Protein AF-A0A936TXI5-F1 (afdb_monomer_lite)

Structure (mmCIF, N/CA/C/O backbone):
data_AF-A0A936TXI5-F1
#
_entry.id   AF-A0A936TXI5-F1
#
loop_
_atom_site.group_PDB
_atom_site.id
_atom_site.type_symbol
_atom_site.label_atom_id
_atom_site.label_alt_id
_atom_site.label_comp_id
_atom_site.label_asym_id
_atom_site.label_entity_id
_atom_site.label_seq_id
_atom_site.pdbx_PDB_ins_code
_atom_site.Cartn_x
_atom_site.Cartn_y
_atom_site.Cartn_z
_atom_site.occupancy
_atom_site.B_iso_or_equiv
_atom_site.auth_seq_id
_atom_site.auth_comp_id
_atom_site.auth_asym_id
_atom_site.auth_atom_id
_atom_site.pdbx_PDB_model_num
ATOM 1 N N . MET A 1 1 ? 15.238 29.187 -28.181 1.00 47.50 1 MET A N 1
ATOM 2 C CA . MET A 1 1 ? 14.630 27.875 -28.492 1.00 47.50 1 MET A CA 1
ATOM 3 C C . MET A 1 1 ? 15.496 26.825 -27.820 1.00 47.50 1 MET A C 1
ATOM 5 O O . MET A 1 1 ? 16.607 26.658 -28.284 1.00 47.50 1 MET A O 1
ATOM 9 N N . ASN A 1 2 ? 15.163 26.160 -26.718 1.00 48.75 2 ASN A N 1
ATOM 10 C CA . ASN A 1 2 ? 13.983 26.093 -25.854 1.00 48.75 2 ASN A CA 1
ATOM 11 C C . ASN A 1 2 ? 14.517 25.538 -24.514 1.00 48.75 2 ASN A C 1
ATOM 13 O O . ASN A 1 2 ? 14.906 24.379 -24.487 1.00 48.75 2 ASN A O 1
ATOM 17 N N . ASP A 1 3 ? 14.557 26.333 -23.442 1.00 46.22 3 ASP A N 1
ATOM 18 C CA . ASP A 1 3 ? 15.147 25.922 -22.143 1.00 46.22 3 ASP A CA 1
ATOM 19 C C . ASP A 1 3 ? 14.189 26.162 -20.958 1.00 46.22 3 ASP A C 1
ATOM 21 O O . ASP A 1 3 ? 14.580 26.337 -19.811 1.00 46.22 3 ASP A O 1
ATOM 25 N N . ALA A 1 4 ? 12.885 26.204 -21.245 1.00 53.66 4 ALA A N 1
ATOM 26 C CA . ALA A 1 4 ? 11.834 26.483 -20.261 1.00 53.66 4 ALA A CA 1
ATOM 27 C C . ALA A 1 4 ? 10.926 25.271 -19.975 1.00 53.66 4 ALA A C 1
ATOM 29 O O . ALA A 1 4 ? 9.919 25.410 -19.288 1.00 53.66 4 ALA A O 1
ATOM 30 N N . SER A 1 5 ? 11.262 24.086 -20.497 1.00 53.38 5 SER A N 1
ATOM 31 C CA . SER A 1 5 ? 10.413 22.887 -20.395 1.00 53.38 5 SER A CA 1
ATOM 32 C C . SER A 1 5 ? 10.858 21.885 -19.323 1.00 53.38 5 SER A C 1
ATOM 34 O O . SER A 1 5 ? 10.107 20.963 -19.043 1.00 53.38 5 SER A O 1
ATOM 36 N N . HIS A 1 6 ? 12.028 22.058 -18.694 1.00 53.75 6 HIS A N 1
ATOM 37 C CA . HIS A 1 6 ? 12.565 21.074 -17.737 1.00 53.75 6 HIS A CA 1
ATOM 38 C C . HIS A 1 6 ? 12.275 21.415 -16.258 1.00 53.75 6 HIS A C 1
ATOM 40 O O . HIS A 1 6 ? 12.319 20.550 -15.393 1.00 53.75 6 HIS A O 1
ATOM 46 N N . LEU A 1 7 ? 11.934 22.669 -15.936 1.00 51.38 7 LEU A N 1
ATOM 47 C CA . LEU A 1 7 ? 11.715 23.116 -14.547 1.00 51.38 7 LEU A CA 1
ATOM 48 C C . LEU A 1 7 ? 10.288 22.883 -14.019 1.00 51.38 7 LEU A C 1
ATOM 50 O O . LEU A 1 7 ? 10.069 22.983 -12.815 1.00 51.38 7 LEU A O 1
ATOM 54 N N . ALA A 1 8 ? 9.331 22.555 -14.890 1.00 51.38 8 ALA A N 1
ATOM 55 C CA . ALA A 1 8 ? 7.949 22.247 -14.504 1.00 51.38 8 ALA A CA 1
ATOM 56 C C . ALA A 1 8 ? 7.678 20.738 -14.333 1.00 51.38 8 ALA A C 1
ATOM 58 O O . ALA A 1 8 ? 6.632 20.369 -13.804 1.00 51.38 8 ALA A O 1
ATOM 59 N N . ASP A 1 9 ? 8.615 19.879 -14.746 1.00 49.75 9 ASP A N 1
ATOM 60 C CA . ASP A 1 9 ? 8.440 18.420 -14.758 1.00 49.75 9 ASP A CA 1
ATOM 61 C C . ASP A 1 9 ? 8.796 17.768 -13.402 1.00 49.75 9 ASP A C 1
ATOM 63 O O . ASP A 1 9 ? 8.114 16.861 -12.928 1.00 49.75 9 ASP A O 1
ATOM 67 N N . TYR A 1 10 ? 9.746 18.356 -12.662 1.00 52.72 10 TYR A N 1
ATOM 68 C CA . TYR A 1 10 ? 10.200 17.881 -11.340 1.00 52.72 10 TYR A CA 1
ATOM 69 C C . TYR A 1 10 ? 9.153 17.927 -10.207 1.00 52.72 10 TYR A C 1
ATOM 71 O O . TYR A 1 10 ? 9.401 17.441 -9.099 1.00 52.72 10 TYR A O 1
ATOM 79 N N . GLY A 1 11 ? 7.992 18.544 -10.441 1.00 48.22 11 GLY A N 1
ATOM 80 C CA . GLY A 1 11 ? 6.916 18.657 -9.454 1.00 48.22 11 GLY A CA 1
ATOM 81 C C . GLY A 1 11 ? 5.891 17.521 -9.493 1.00 48.22 11 GLY A C 1
ATOM 82 O O . GLY A 1 11 ? 5.134 17.378 -8.533 1.00 48.22 11 GLY A O 1
ATOM 83 N N . ASN A 1 12 ? 5.851 16.732 -10.575 1.00 51.34 12 ASN A N 1
ATOM 84 C CA . ASN A 1 12 ? 4.733 15.825 -10.860 1.00 51.34 12 ASN A CA 1
ATOM 85 C C . ASN A 1 12 ? 5.131 14.354 -11.062 1.00 51.34 12 ASN A C 1
ATOM 87 O O . ASN A 1 12 ? 4.264 13.483 -11.103 1.00 51.34 12 ASN A O 1
ATOM 91 N N . GLU A 1 13 ? 6.425 14.046 -11.111 1.00 54.41 13 GLU A N 1
ATOM 92 C CA . GLU A 1 13 ? 6.901 12.671 -10.995 1.00 54.41 13 GLU A CA 1
ATOM 93 C C . GLU A 1 13 ? 6.689 12.209 -9.543 1.00 54.41 13 GLU A C 1
ATOM 95 O O . GLU A 1 13 ? 7.482 12.479 -8.631 1.00 54.41 13 GLU A O 1
ATOM 100 N N . GLN A 1 14 ? 5.554 11.555 -9.275 1.00 60.22 14 GLN A N 1
ATOM 101 C CA . GLN A 1 14 ? 5.391 10.770 -8.054 1.00 60.22 14 GLN A CA 1
ATOM 102 C C . GLN A 1 14 ? 6.406 9.637 -8.090 1.00 60.22 14 GLN A C 1
ATOM 104 O O . GLN A 1 14 ? 6.130 8.556 -8.599 1.00 60.22 14 GLN A O 1
ATOM 109 N N . THR A 1 15 ? 7.586 9.901 -7.536 1.00 77.81 15 THR A N 1
ATOM 110 C CA . THR A 1 15 ? 8.609 8.878 -7.382 1.00 77.81 15 THR A CA 1
ATOM 111 C C . THR A 1 15 ? 8.019 7.695 -6.604 1.00 77.81 15 THR A C 1
ATOM 113 O O . THR A 1 15 ? 7.269 7.917 -5.641 1.00 77.81 15 THR A O 1
ATOM 116 N N . PRO A 1 16 ? 8.363 6.444 -6.959 1.00 81.12 16 PRO A N 1
ATOM 117 C CA . PRO A 1 16 ? 7.871 5.252 -6.267 1.00 81.12 16 PRO A CA 1
ATOM 118 C C . PRO A 1 16 ? 8.005 5.358 -4.742 1.00 81.12 16 PRO A C 1
ATOM 120 O O . PRO A 1 16 ? 7.101 4.987 -3.999 1.00 81.12 16 PRO A O 1
ATOM 123 N N . ALA A 1 17 ? 9.088 5.982 -4.266 1.00 86.56 17 ALA A N 1
ATOM 124 C CA . ALA A 1 17 ? 9.342 6.231 -2.850 1.00 86.56 17 ALA A CA 1
ATOM 125 C C . ALA A 1 17 ? 8.255 7.074 -2.153 1.00 86.56 17 ALA A C 1
ATOM 127 O O . ALA A 1 17 ? 7.880 6.768 -1.021 1.00 86.56 17 ALA A O 1
ATOM 128 N N . ARG A 1 18 ? 7.721 8.121 -2.801 1.00 88.12 18 ARG A N 1
ATOM 129 C CA . ARG A 1 18 ? 6.642 8.946 -2.222 1.00 88.12 18 ARG A CA 1
ATOM 130 C C . ARG A 1 18 ? 5.332 8.171 -2.140 1.00 88.12 18 ARG A C 1
ATOM 132 O O . ARG A 1 18 ? 4.631 8.266 -1.135 1.00 88.12 18 ARG A O 1
ATOM 139 N N . THR A 1 19 ? 5.027 7.383 -3.167 1.00 92.12 19 THR A N 1
ATOM 140 C CA . THR A 1 19 ? 3.835 6.526 -3.197 1.00 92.12 19 THR A CA 1
ATOM 141 C C . THR A 1 19 ? 3.906 5.462 -2.100 1.00 92.12 19 THR 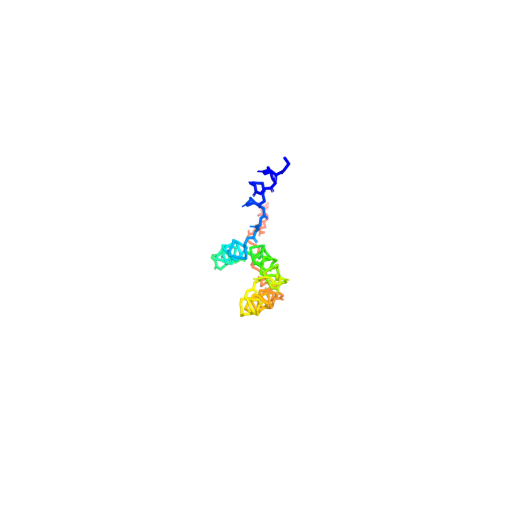A C 1
ATOM 143 O O . THR A 1 19 ? 2.947 5.297 -1.346 1.00 92.12 19 THR A O 1
ATOM 146 N N . VAL A 1 20 ? 5.071 4.825 -1.923 1.00 93.56 20 VAL A N 1
ATOM 147 C CA . VAL A 1 20 ? 5.327 3.876 -0.826 1.00 93.56 20 VAL A CA 1
ATOM 148 C C . VAL A 1 20 ? 5.185 4.550 0.540 1.00 93.56 20 VAL A C 1
ATOM 150 O O . VAL A 1 20 ? 4.517 4.009 1.416 1.00 93.56 20 VAL A O 1
ATOM 153 N N . ALA A 1 21 ? 5.750 5.745 0.735 1.00 93.94 21 ALA A N 1
ATOM 154 C CA . ALA A 1 21 ? 5.626 6.463 2.005 1.00 93.94 21 ALA A 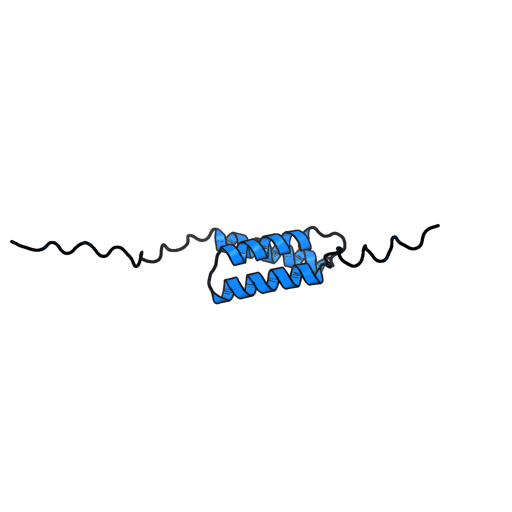CA 1
ATOM 155 C C . ALA A 1 21 ? 4.156 6.748 2.371 1.00 93.94 21 ALA A C 1
ATOM 157 O O . ALA A 1 21 ? 3.759 6.565 3.522 1.00 93.94 21 ALA A O 1
ATOM 158 N N . GLY A 1 22 ? 3.334 7.136 1.388 1.00 95.12 22 GLY A N 1
ATOM 159 C CA . GLY A 1 22 ? 1.892 7.307 1.574 1.00 95.12 22 GLY A CA 1
ATOM 160 C C . GLY A 1 22 ? 1.183 5.999 1.933 1.00 95.12 22 GLY A C 1
ATOM 161 O O . GLY A 1 22 ? 0.387 5.970 2.873 1.00 95.12 22 GLY A O 1
ATOM 162 N N . ALA A 1 23 ? 1.516 4.903 1.242 1.00 95.88 23 ALA A N 1
ATOM 163 C CA . ALA A 1 23 ? 0.968 3.583 1.544 1.00 95.88 23 ALA A CA 1
ATOM 164 C C . ALA A 1 23 ? 1.277 3.158 2.986 1.00 95.88 23 ALA A C 1
ATOM 166 O O . ALA A 1 23 ? 0.381 2.747 3.722 1.00 95.88 23 ALA A O 1
ATOM 167 N N . LEU A 1 24 ? 2.528 3.335 3.422 1.00 95.31 24 LEU A N 1
ATOM 168 C CA . LEU A 1 24 ? 2.968 3.001 4.776 1.00 95.31 24 LEU A CA 1
ATOM 169 C C . LEU A 1 24 ? 2.295 3.871 5.845 1.00 95.31 24 LEU A C 1
ATOM 171 O O . LEU A 1 24 ? 1.952 3.364 6.910 1.00 95.31 24 LEU A O 1
ATOM 175 N N . ALA A 1 25 ? 2.057 5.157 5.575 1.00 97.12 25 ALA A N 1
ATOM 176 C CA . ALA A 1 25 ? 1.344 6.034 6.505 1.00 97.12 25 ALA A CA 1
ATOM 177 C C . ALA A 1 25 ? -0.110 5.575 6.725 1.00 97.12 25 AL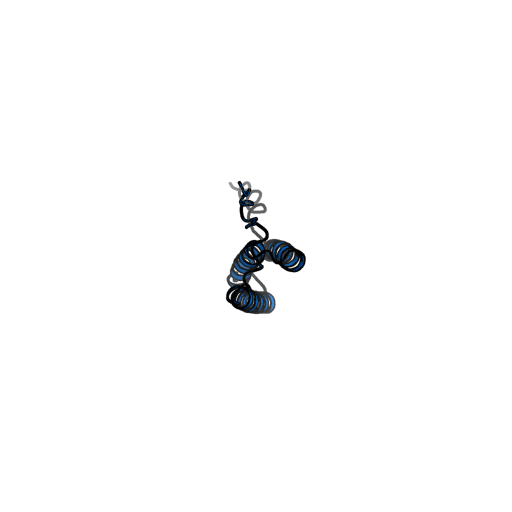A A C 1
ATOM 179 O O . ALA A 1 25 ? -0.601 5.536 7.859 1.00 97.12 25 ALA A O 1
ATOM 180 N N . HIS A 1 26 ? -0.792 5.175 5.650 1.00 96.50 26 HIS A N 1
ATOM 181 C CA . HIS A 1 26 ? -2.139 4.616 5.735 1.00 96.50 26 HIS A CA 1
ATOM 182 C C . HIS A 1 26 ? -2.151 3.244 6.415 1.00 96.50 26 HIS A C 1
ATOM 184 O O . HIS A 1 26 ? -3.000 3.006 7.275 1.00 96.50 26 HIS A O 1
ATOM 190 N N . LEU A 1 27 ? -1.171 2.386 6.126 1.00 94.38 27 LEU A N 1
ATOM 191 C CA . LEU A 1 27 ? -1.024 1.089 6.781 1.00 94.38 27 LEU A CA 1
ATOM 192 C C . LEU A 1 27 ? -0.796 1.238 8.289 1.00 94.38 27 LEU A C 1
ATOM 194 O O . LEU A 1 27 ? -1.497 0.619 9.083 1.00 94.38 27 LEU A O 1
ATOM 198 N N . ALA A 1 28 ? 0.114 2.121 8.703 1.00 96.12 28 ALA A N 1
ATOM 199 C CA . ALA A 1 28 ? 0.352 2.410 10.115 1.00 96.12 28 ALA A CA 1
ATOM 200 C C . ALA A 1 28 ? -0.921 2.916 10.812 1.00 96.12 28 ALA A C 1
ATOM 202 O O . ALA A 1 28 ? -1.233 2.495 11.925 1.00 96.12 28 ALA A O 1
ATOM 203 N N . THR A 1 29 ? -1.693 3.774 10.138 1.00 94.88 29 THR A N 1
ATOM 204 C CA . TH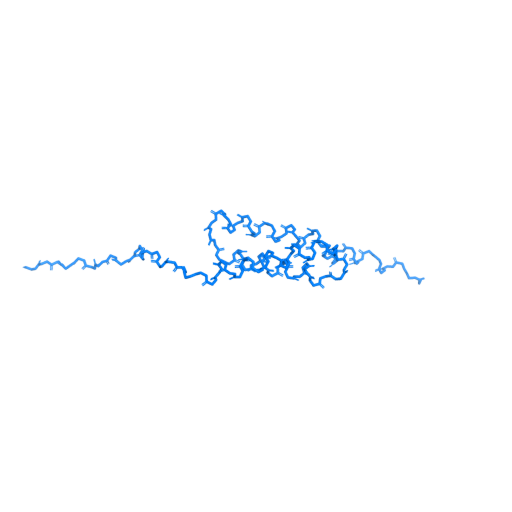R A 1 29 ? -2.990 4.246 10.644 1.00 94.88 29 THR A CA 1
ATOM 205 C C . THR A 1 29 ? -3.976 3.092 10.815 1.00 94.88 29 THR A C 1
ATOM 207 O O . THR A 1 29 ? -4.650 3.005 11.842 1.00 94.88 29 THR A O 1
ATOM 210 N N . HIS A 1 30 ? -4.058 2.191 9.833 1.00 93.44 30 HIS A N 1
ATOM 211 C CA . HIS A 1 30 ? -4.899 1.002 9.914 1.00 93.44 30 HIS A CA 1
ATOM 212 C C . HIS A 1 30 ? -4.489 0.113 11.092 1.00 93.44 30 HIS A C 1
ATOM 214 O O . HIS A 1 30 ? -5.331 -0.204 11.923 1.00 93.44 30 HIS A O 1
ATOM 220 N N . MET A 1 31 ? -3.199 -0.191 11.241 1.00 93.25 31 MET A N 1
ATOM 221 C CA . MET A 1 31 ? -2.687 -1.007 12.348 1.00 93.25 31 MET A CA 1
ATOM 222 C C . MET A 1 31 ? -2.982 -0.397 13.726 1.00 93.25 31 MET A C 1
ATOM 224 O O . MET A 1 31 ? -3.213 -1.124 14.686 1.00 93.25 31 MET A O 1
ATOM 228 N N . GLN A 1 32 ? -2.988 0.934 13.837 1.00 95.62 32 GLN A N 1
ATOM 229 C CA . GLN A 1 32 ? -3.280 1.625 15.098 1.00 95.62 32 GLN A CA 1
ATOM 230 C C . GLN A 1 32 ? -4.774 1.694 15.431 1.00 95.62 32 GLN A C 1
ATOM 232 O O . GLN A 1 32 ? -5.138 1.725 16.604 1.00 95.62 32 GLN A O 1
ATOM 237 N N . THR A 1 33 ? -5.640 1.780 14.419 1.00 93.50 33 THR A N 1
ATOM 238 C CA . THR A 1 33 ? -7.062 2.132 14.607 1.00 93.50 33 THR A CA 1
ATOM 239 C C . THR A 1 33 ? -8.041 1.043 14.183 1.00 93.50 33 THR A C 1
ATOM 241 O O . THR A 1 33 ? -9.230 1.148 14.469 1.00 93.50 33 THR A O 1
ATOM 244 N N . GLY A 1 34 ? -7.574 0.034 13.450 1.00 90.50 34 GLY A N 1
ATOM 245 C CA . GLY A 1 34 ? -8.410 -0.931 12.741 1.00 90.50 34 GLY A CA 1
ATOM 246 C C . GLY A 1 34 ? -9.235 -0.319 11.603 1.00 90.50 34 GLY A C 1
ATOM 247 O O . GLY A 1 34 ? -10.144 -0.972 11.107 1.00 90.50 34 GLY A O 1
ATOM 248 N N . CYS A 1 35 ? -8.980 0.933 11.188 1.00 90.56 35 CYS A N 1
ATOM 249 C CA . CYS A 1 35 ? -9.816 1.628 10.205 1.00 90.56 35 CYS A CA 1
ATOM 250 C C . CYS A 1 35 ? -9.734 0.953 8.819 1.00 90.56 35 CYS A C 1
ATOM 252 O O . CYS A 1 35 ? -8.678 1.037 8.181 1.00 90.56 35 CYS A O 1
ATOM 254 N N . PRO A 1 36 ? -10.822 0.353 8.291 1.00 90.44 36 PRO A N 1
ATOM 255 C CA . PRO A 1 36 ? -10.783 -0.364 7.008 1.00 90.44 36 PRO A CA 1
ATOM 256 C C . PRO A 1 36 ? -10.487 0.565 5.828 1.00 90.44 36 PRO A C 1
ATOM 258 O O . PRO A 1 36 ? -9.805 0.206 4.874 1.00 90.44 36 PRO A O 1
ATOM 261 N N . ARG A 1 37 ? -10.936 1.824 5.918 1.00 92.25 37 ARG A N 1
ATOM 262 C CA . ARG A 1 37 ? -10.661 2.837 4.892 1.00 92.25 37 ARG A CA 1
ATOM 263 C C . ARG A 1 37 ? -9.165 3.119 4.743 1.00 92.25 37 ARG A C 1
ATOM 265 O O . ARG A 1 37 ? -8.712 3.398 3.638 1.00 92.25 37 ARG A O 1
ATOM 272 N N . ALA A 1 38 ? -8.411 3.076 5.840 1.00 93.75 38 ALA A N 1
ATOM 273 C CA . ALA A 1 38 ? -6.969 3.275 5.794 1.00 93.75 38 ALA A CA 1
ATOM 274 C C . ALA A 1 38 ? -6.268 2.089 5.107 1.00 93.75 38 ALA A C 1
ATOM 276 O O . ALA A 1 38 ? -5.396 2.320 4.276 1.00 93.75 38 ALA A O 1
ATOM 277 N N . ALA A 1 39 ? -6.709 0.849 5.356 1.00 94.06 39 ALA A N 1
ATOM 278 C CA . ALA A 1 39 ? -6.214 -0.326 4.632 1.00 94.06 39 ALA A CA 1
ATOM 279 C C . ALA A 1 39 ? -6.467 -0.217 3.121 1.00 94.06 39 ALA A C 1
ATOM 281 O O . ALA A 1 39 ? -5.545 -0.396 2.332 1.00 94.06 39 ALA A O 1
ATOM 282 N N . TRP A 1 40 ? -7.676 0.183 2.717 1.00 94.75 40 TRP A N 1
ATOM 283 C CA . TRP A 1 40 ? -8.017 0.362 1.301 1.00 94.75 40 TRP A CA 1
ATOM 284 C C . TRP A 1 40 ? -7.141 1.412 0.594 1.00 94.75 40 TRP A C 1
ATOM 286 O O . TRP A 1 40 ? -6.679 1.195 -0.524 1.00 94.75 40 TRP A O 1
ATOM 296 N N . LEU A 1 41 ? -6.862 2.546 1.252 1.00 96.38 41 LEU A N 1
ATOM 297 C CA . LEU A 1 41 ? -5.961 3.566 0.698 1.00 96.38 41 LEU A CA 1
ATOM 298 C C . LEU A 1 41 ? -4.521 3.057 0.573 1.00 96.38 41 LEU A C 1
ATOM 300 O O . LEU A 1 41 ? -3.847 3.371 -0.407 1.00 96.38 41 LEU A O 1
ATOM 304 N N . ALA A 1 42 ? -4.051 2.273 1.548 1.00 96.75 42 ALA A N 1
ATOM 305 C CA . ALA A 1 42 ? -2.742 1.639 1.469 1.00 96.75 42 ALA A CA 1
ATOM 306 C C . ALA A 1 42 ? -2.670 0.663 0.282 1.00 96.75 42 ALA A C 1
ATOM 308 O O . ALA A 1 42 ? -1.727 0.752 -0.501 1.00 96.75 42 ALA A O 1
ATOM 309 N N . ALA A 1 43 ? -3.686 -0.190 0.104 1.00 96.56 43 ALA A N 1
ATOM 310 C CA . ALA A 1 43 ? -3.764 -1.146 -1.000 1.00 96.56 43 ALA A CA 1
ATOM 311 C C . ALA A 1 43 ? -3.710 -0.449 -2.370 1.00 96.56 43 ALA A C 1
ATOM 313 O O . ALA A 1 43 ? -2.846 -0.768 -3.180 1.00 96.56 43 ALA A O 1
ATOM 314 N N . MET A 1 44 ? -4.512 0.598 -2.587 1.00 96.69 44 MET A N 1
ATOM 315 C CA . MET A 1 44 ? -4.510 1.344 -3.855 1.00 96.69 44 MET A CA 1
ATOM 316 C C . MET A 1 44 ? -3.136 1.947 -4.197 1.00 96.69 44 MET A C 1
ATOM 318 O O . MET A 1 44 ? -2.703 1.955 -5.352 1.00 96.69 44 MET A O 1
ATOM 322 N N . LEU A 1 45 ? -2.429 2.482 -3.198 1.00 96.44 45 LEU A N 1
ATOM 323 C CA . LEU A 1 45 ? -1.095 3.044 -3.414 1.00 96.44 45 LEU A CA 1
ATOM 324 C C . LEU A 1 45 ? -0.064 1.947 -3.710 1.00 96.44 45 LEU A C 1
ATOM 326 O O . LEU A 1 45 ? 0.811 2.151 -4.551 1.00 96.44 45 LEU A O 1
ATOM 330 N N . LEU A 1 46 ? -0.176 0.785 -3.066 1.00 96.38 46 LEU A N 1
ATOM 331 C CA . LEU A 1 46 ? 0.682 -0.372 -3.326 1.00 96.38 46 LEU A CA 1
ATOM 332 C C . LEU A 1 46 ? 0.419 -0.979 -4.709 1.00 96.38 46 LEU A C 1
ATOM 334 O O . LEU A 1 46 ? 1.376 -1.299 -5.408 1.00 96.38 46 LEU A O 1
ATOM 338 N N . GLU A 1 47 ? -0.833 -1.052 -5.163 1.00 96.56 47 GLU A N 1
ATOM 339 C CA . GLU A 1 47 ? -1.171 -1.443 -6.538 1.00 96.56 47 GLU A CA 1
ATOM 340 C C . GLU A 1 47 ? -0.494 -0.529 -7.560 1.00 96.56 47 GLU A C 1
ATOM 342 O O . GLU A 1 47 ? 0.103 -1.004 -8.529 1.00 96.56 47 GLU A O 1
ATOM 347 N N . ARG A 1 48 ? -0.518 0.789 -7.316 1.00 95.25 48 ARG A N 1
ATOM 348 C CA . ARG A 1 48 ? 0.176 1.755 -8.174 1.00 95.25 48 ARG A CA 1
ATOM 349 C C . ARG A 1 48 ? 1.680 1.487 -8.220 1.00 95.25 48 ARG A C 1
ATOM 351 O O . ARG A 1 48 ? 2.252 1.521 -9.303 1.00 95.25 48 ARG A O 1
ATOM 358 N N . VAL A 1 49 ? 2.308 1.184 -7.082 1.00 94.56 49 VAL A N 1
ATOM 359 C CA . VAL A 1 49 ? 3.733 0.808 -7.024 1.00 94.56 49 VAL A CA 1
ATOM 360 C C . VAL A 1 49 ? 3.988 -0.509 -7.760 1.00 94.56 49 VAL A C 1
ATOM 362 O O . VAL A 1 49 ? 4.965 -0.618 -8.489 1.00 94.56 49 VAL A O 1
ATOM 365 N N . ALA A 1 50 ? 3.114 -1.505 -7.620 1.00 95.69 50 ALA A N 1
ATOM 366 C CA . ALA A 1 50 ? 3.245 -2.795 -8.292 1.00 95.69 50 ALA A CA 1
ATOM 367 C C . ALA A 1 50 ? 3.147 -2.688 -9.824 1.00 95.69 50 ALA A C 1
ATOM 369 O O . ALA A 1 50 ? 3.802 -3.455 -10.545 1.00 95.69 50 ALA A O 1
ATOM 370 N N . ALA A 1 51 ? 2.316 -1.766 -10.313 1.00 94.50 51 ALA A N 1
ATOM 371 C CA . ALA A 1 51 ? 2.093 -1.503 -11.731 1.00 94.50 51 ALA A CA 1
ATOM 372 C C . ALA A 1 51 ? 3.157 -0.592 -12.369 1.00 94.50 51 ALA A C 1
ATOM 374 O O . ALA A 1 51 ? 3.248 -0.548 -13.594 1.00 94.50 51 ALA A O 1
ATOM 375 N N . ASP A 1 52 ? 3.958 0.109 -11.566 1.00 91.69 52 ASP A N 1
ATOM 376 C CA . ASP A 1 52 ? 4.981 1.041 -12.037 1.00 91.69 52 ASP A CA 1
ATOM 377 C C . ASP A 1 52 ? 6.154 0.285 -12.699 1.00 91.69 52 ASP A C 1
ATOM 379 O O . ASP A 1 52 ? 6.807 -0.509 -12.025 1.00 91.69 52 ASP A O 1
ATOM 383 N N . PRO A 1 53 ? 6.439 0.465 -14.002 1.00 88.44 53 PRO A N 1
ATOM 384 C CA . PRO A 1 53 ? 7.544 -0.222 -14.671 1.00 88.44 53 PRO A CA 1
ATOM 385 C C . PRO A 1 53 ? 8.930 0.266 -14.226 1.00 88.44 53 PRO A C 1
ATOM 387 O O . PRO A 1 53 ? 9.893 -0.489 -14.369 1.00 88.44 53 PRO A O 1
ATOM 390 N N . ASP A 1 54 ? 9.026 1.478 -13.675 1.00 87.56 54 ASP A N 1
ATOM 391 C CA . ASP A 1 54 ? 10.281 2.095 -13.237 1.00 87.56 54 ASP A CA 1
ATOM 392 C C . ASP A 1 54 ? 10.629 1.725 -11.784 1.00 87.56 54 ASP A C 1
ATOM 394 O O . ASP A 1 54 ? 11.742 1.968 -11.309 1.00 87.56 54 ASP A O 1
ATOM 398 N N . ALA A 1 55 ? 9.696 1.095 -11.063 1.00 88.56 55 ALA A N 1
ATOM 399 C CA . ALA A 1 55 ? 9.931 0.564 -9.729 1.00 88.56 55 ALA A CA 1
ATOM 400 C C . ALA A 1 55 ? 10.728 -0.755 -9.758 1.00 88.56 55 ALA A C 1
ATOM 402 O O . ALA A 1 55 ? 10.517 -1.640 -10.594 1.00 88.56 55 ALA A O 1
ATOM 403 N N . ASP A 1 56 ? 11.610 -0.917 -8.767 1.00 92.69 56 ASP A N 1
ATOM 404 C CA . ASP A 1 56 ? 12.410 -2.129 -8.583 1.00 92.69 56 ASP A CA 1
ATOM 405 C C . ASP A 1 56 ? 11.546 -3.409 -8.556 1.00 92.69 56 ASP A C 1
ATOM 407 O O . ASP A 1 56 ? 10.454 -3.444 -7.986 1.00 92.69 56 ASP A O 1
ATOM 411 N N . GLY A 1 57 ? 12.037 -4.492 -9.167 1.00 93.06 57 GLY A N 1
ATO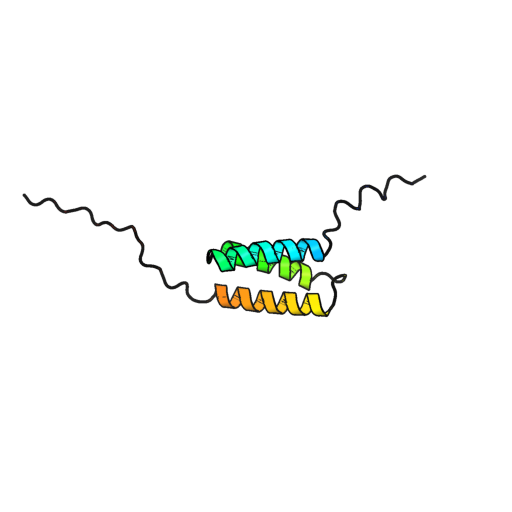M 412 C CA . GLY A 1 57 ? 11.289 -5.745 -9.296 1.00 93.06 57 GLY A CA 1
ATOM 413 C C . GLY A 1 57 ? 10.894 -6.373 -7.956 1.00 93.06 57 GLY A C 1
ATOM 414 O O . GLY A 1 57 ? 9.771 -6.867 -7.827 1.00 93.06 57 GLY A O 1
ATOM 415 N N . HIS A 1 58 ? 11.770 -6.315 -6.949 1.00 94.38 58 HIS A N 1
ATOM 416 C CA . HIS A 1 58 ? 11.449 -6.803 -5.608 1.00 94.38 58 HIS A CA 1
ATOM 417 C C . HIS A 1 58 ? 10.403 -5.915 -4.944 1.00 94.38 58 HIS A C 1
ATOM 419 O O . HIS A 1 58 ? 9.452 -6.435 -4.361 1.00 94.38 58 HIS A O 1
ATOM 425 N N . LEU A 1 59 ? 10.524 -4.593 -5.092 1.00 93.50 59 LEU A N 1
ATOM 426 C CA . LEU A 1 59 ? 9.531 -3.653 -4.576 1.00 93.50 59 LEU A CA 1
ATOM 427 C C . LEU A 1 59 ? 8.138 -3.923 -5.159 1.00 93.50 59 LEU A C 1
ATOM 429 O O . LEU A 1 59 ? 7.164 -3.984 -4.412 1.00 93.50 59 LEU A O 1
ATOM 433 N N . ARG A 1 60 ? 8.037 -4.148 -6.473 1.00 95.69 60 ARG A N 1
ATOM 434 C CA . ARG A 1 60 ? 6.757 -4.461 -7.130 1.00 95.69 60 ARG A CA 1
ATOM 435 C C . ARG A 1 60 ? 6.158 -5.768 -6.629 1.00 95.69 60 ARG A C 1
ATOM 437 O O . ARG A 1 60 ? 4.948 -5.848 -6.445 1.00 95.69 60 ARG A O 1
ATOM 444 N N . ASN A 1 61 ? 6.985 -6.787 -6.405 1.00 97.00 61 ASN A N 1
ATOM 445 C CA . ASN A 1 61 ? 6.518 -8.068 -5.878 1.00 97.00 61 ASN A CA 1
ATOM 446 C C . ASN A 1 61 ? 6.027 -7.946 -4.433 1.00 97.00 61 ASN A C 1
ATOM 448 O O . ASN A 1 61 ? 4.935 -8.420 -4.135 1.00 97.00 61 ASN A O 1
ATOM 452 N N . HIS A 1 62 ? 6.767 -7.251 -3.569 1.00 96.38 62 HIS A N 1
ATOM 453 C CA . HIS A 1 62 ? 6.329 -7.002 -2.195 1.00 96.38 62 HIS A CA 1
ATOM 454 C C . HIS A 1 62 ? 5.067 -6.141 -2.130 1.00 96.38 62 HIS A C 1
ATOM 456 O O . HIS A 1 62 ? 4.203 -6.383 -1.294 1.00 96.38 62 HIS A O 1
ATOM 462 N N . ALA A 1 63 ? 4.920 -5.165 -3.027 1.00 96.50 63 ALA A N 1
ATOM 463 C CA . ALA A 1 63 ? 3.703 -4.371 -3.100 1.00 96.50 63 ALA A CA 1
ATOM 464 C C . ALA A 1 63 ? 2.476 -5.234 -3.450 1.00 96.50 63 ALA A C 1
ATOM 466 O O . ALA A 1 63 ? 1.444 -5.080 -2.805 1.00 96.50 63 ALA A O 1
ATOM 467 N N . ARG A 1 64 ? 2.598 -6.184 -4.393 1.00 97.19 64 ARG A N 1
ATOM 468 C CA . ARG A 1 64 ? 1.523 -7.151 -4.709 1.00 97.19 64 ARG A CA 1
ATOM 469 C C . ARG A 1 64 ? 1.177 -8.035 -3.519 1.00 97.19 64 ARG A C 1
ATOM 471 O O . ARG A 1 64 ? 0.012 -8.176 -3.184 1.00 97.19 64 ARG A O 1
ATOM 478 N N . GLU A 1 65 ? 2.192 -8.585 -2.860 1.00 97.31 65 GLU A N 1
ATOM 479 C CA . GLU A 1 65 ? 1.998 -9.439 -1.686 1.00 97.31 65 GLU A CA 1
ATOM 480 C C . GLU A 1 65 ? 1.255 -8.701 -0.562 1.00 97.31 65 GLU A C 1
ATOM 482 O O . GLU A 1 65 ? 0.345 -9.252 0.052 1.00 97.31 65 GLU A O 1
ATOM 487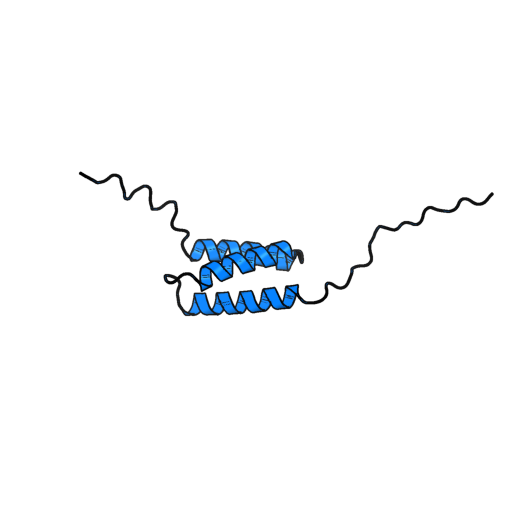 N N . LEU A 1 66 ? 1.596 -7.432 -0.321 1.00 95.62 66 LEU A N 1
ATOM 488 C CA . LEU A 1 66 ? 0.908 -6.612 0.674 1.00 95.62 66 LEU A CA 1
ATOM 489 C C . LEU A 1 66 ? -0.545 -6.303 0.289 1.00 95.62 66 LEU A C 1
ATOM 491 O O . LEU A 1 66 ? -1.397 -6.282 1.173 1.00 95.62 66 LEU A O 1
ATOM 495 N N . VAL A 1 67 ? -0.841 -6.079 -0.996 1.00 96.50 67 VAL A N 1
ATOM 496 C CA . VAL A 1 67 ? -2.225 -5.911 -1.478 1.00 96.50 67 VAL A CA 1
ATOM 497 C C . VAL A 1 67 ? -3.032 -7.176 -1.200 1.00 96.50 67 VAL A C 1
ATOM 499 O O . VAL A 1 67 ? -4.064 -7.091 -0.538 1.00 96.50 67 VAL A O 1
ATOM 502 N N . ASP A 1 68 ? -2.508 -8.345 -1.579 1.00 95.38 68 ASP A N 1
ATOM 503 C CA . ASP A 1 68 ? -3.175 -9.632 -1.356 1.00 95.38 68 ASP A CA 1
ATOM 504 C C . ASP A 1 68 ? -3.492 -9.872 0.132 1.00 95.38 68 ASP A C 1
ATOM 506 O O . ASP A 1 68 ? -4.528 -10.447 0.470 1.00 95.38 68 ASP A O 1
ATOM 510 N N . ILE A 1 69 ? -2.602 -9.456 1.041 1.00 93.88 69 ILE A N 1
ATOM 511 C CA . ILE A 1 69 ? -2.821 -9.557 2.492 1.00 93.88 69 ILE A CA 1
ATOM 512 C C . ILE A 1 69 ? -3.958 -8.627 2.933 1.00 93.88 69 ILE A C 1
ATOM 514 O O . ILE A 1 69 ? -4.880 -9.067 3.618 1.00 93.88 69 ILE A O 1
ATOM 518 N N . LEU A 1 70 ? -3.920 -7.358 2.517 1.00 91.69 70 LEU A N 1
ATOM 519 C CA . LEU A 1 70 ? -4.912 -6.355 2.915 1.00 91.69 70 LEU A CA 1
ATOM 520 C C . LEU A 1 70 ? -6.322 -6.676 2.403 1.00 91.69 70 LEU A C 1
ATOM 522 O O . LEU A 1 70 ? -7.306 -6.408 3.098 1.00 91.69 70 LEU A O 1
ATOM 526 N N . GLU A 1 71 ? -6.436 -7.252 1.208 1.00 89.50 71 GLU A N 1
ATOM 527 C CA . GLU A 1 71 ? -7.720 -7.678 0.644 1.00 89.50 71 GLU A CA 1
ATOM 528 C C . GLU A 1 71 ? -8.317 -8.854 1.424 1.00 89.50 71 GLU A C 1
ATOM 530 O O . GLU A 1 71 ? -9.497 -8.826 1.776 1.00 89.50 71 GLU A O 1
ATOM 535 N N . ARG A 1 72 ? -7.495 -9.844 1.794 1.00 89.06 72 ARG A N 1
ATOM 536 C CA . ARG A 1 72 ? -7.933 -10.983 2.622 1.00 89.06 72 ARG A CA 1
ATOM 537 C C . ARG A 1 72 ? -8.395 -10.550 4.009 1.00 89.06 72 ARG A C 1
ATOM 539 O O . ARG A 1 72 ? -9.401 -11.060 4.497 1.00 89.06 72 ARG A O 1
ATOM 546 N N . ASP A 1 73 ? -7.687 -9.606 4.624 1.00 82.19 73 ASP A N 1
ATOM 547 C CA . ASP A 1 73 ? -8.059 -9.054 5.931 1.00 82.19 73 ASP A CA 1
ATOM 548 C C . ASP A 1 73 ? -9.365 -8.245 5.863 1.00 82.19 73 ASP A C 1
ATOM 550 O O . ASP A 1 73 ? -10.118 -8.196 6.836 1.00 82.19 73 ASP A O 1
ATOM 554 N N . SER A 1 74 ? -9.666 -7.637 4.712 1.00 75.44 74 SER A N 1
ATOM 555 C CA . SER A 1 74 ? -10.898 -6.867 4.498 1.00 75.44 74 SER A CA 1
ATOM 556 C C . SER A 1 74 ? -12.133 -7.751 4.279 1.00 75.44 74 SER A C 1
ATOM 558 O O . SER A 1 74 ? -13.233 -7.353 4.661 1.00 75.44 74 SER A O 1
ATOM 560 N N . ASP A 1 75 ? -11.955 -8.940 3.694 1.00 68.81 75 ASP A N 1
ATOM 561 C CA . ASP A 1 75 ? -13.017 -9.937 3.481 1.00 68.81 75 ASP A CA 1
ATOM 562 C C . ASP A 1 75 ? -13.311 -10.794 4.723 1.00 68.81 75 ASP A C 1
ATOM 564 O O . ASP A 1 75 ? -14.318 -11.512 4.772 1.00 68.81 75 ASP A O 1
ATOM 568 N N . ALA A 1 76 ? -12.467 -10.722 5.757 1.00 62.59 76 ALA A N 1
ATOM 569 C CA . ALA A 1 76 ? -12.777 -11.341 7.036 1.00 62.59 76 ALA A CA 1
ATOM 570 C C . ALA A 1 76 ? -14.060 -10.699 7.602 1.00 62.59 76 ALA A C 1
ATOM 572 O O . ALA A 1 76 ? -14.147 -9.470 7.677 1.00 62.59 76 ALA A O 1
ATOM 573 N N . PRO A 1 77 ? -15.080 -11.488 8.004 1.00 55.31 77 PRO A N 1
ATOM 574 C CA . PRO A 1 77 ? -16.313 -10.933 8.536 1.00 55.31 77 PRO A CA 1
ATOM 575 C C . PRO A 1 77 ? -15.964 -10.077 9.748 1.00 55.31 77 PRO A C 1
ATOM 577 O O . PRO A 1 77 ? -15.521 -10.597 10.772 1.00 55.31 77 PRO A O 1
ATOM 580 N N . ALA A 1 78 ? -16.144 -8.761 9.611 1.00 58.28 78 ALA A N 1
ATOM 581 C CA . ALA A 1 78 ? -16.055 -7.835 10.721 1.00 58.28 78 ALA A CA 1
ATOM 582 C C . ALA A 1 78 ? -17.059 -8.319 11.763 1.00 58.28 78 ALA A C 1
ATOM 584 O O . ALA A 1 78 ? -18.269 -8.181 11.568 1.00 58.28 78 ALA A O 1
ATOM 585 N N . ASP A 1 79 ? -16.555 -8.956 12.819 1.00 54.88 79 ASP A N 1
ATOM 586 C CA . ASP A 1 79 ? -17.370 -9.419 13.929 1.00 54.88 79 ASP A CA 1
ATOM 587 C C . ASP A 1 79 ? -18.222 -8.218 14.362 1.00 54.88 79 ASP A C 1
ATOM 589 O O . ASP A 1 79 ? -17.647 -7.163 14.674 1.00 54.88 79 ASP A O 1
ATOM 593 N N . PRO A 1 80 ? -19.566 -8.266 14.240 1.00 54.47 80 PRO A N 1
ATOM 594 C CA . PRO A 1 80 ? -20.389 -7.099 14.482 1.00 54.47 80 PRO A CA 1
ATOM 595 C C . PRO A 1 80 ? -20.270 -6.757 15.960 1.00 54.47 80 PRO A C 1
ATOM 597 O O . PRO A 1 80 ? -20.981 -7.304 16.803 1.00 54.47 80 PRO A O 1
ATOM 600 N N . ALA A 1 81 ? -19.360 -5.830 16.267 1.00 54.50 81 ALA A N 1
ATOM 601 C CA . ALA A 1 81 ? -19.194 -5.272 17.591 1.00 54.50 81 ALA A CA 1
ATOM 602 C C . ALA A 1 81 ? -20.586 -4.915 18.135 1.00 54.50 81 ALA A C 1
ATOM 604 O O . ALA A 1 81 ? -21.402 -4.335 17.400 1.00 54.50 81 ALA A O 1
ATOM 605 N N . PRO A 1 82 ? -20.903 -5.267 19.394 1.00 49.84 82 PRO A N 1
ATOM 606 C CA . PRO A 1 82 ? -22.226 -5.034 19.940 1.00 49.84 82 PRO A CA 1
ATOM 607 C C . PRO A 1 82 ? -22.518 -3.542 19.829 1.00 49.84 82 PRO A C 1
ATOM 609 O O . PRO A 1 82 ? -21.781 -2.715 20.368 1.00 49.84 82 PRO A O 1
ATOM 612 N N . ARG A 1 83 ? -23.571 -3.194 19.078 1.00 56.78 83 ARG A N 1
ATOM 613 C CA . ARG A 1 83 ? -24.006 -1.812 18.860 1.00 56.78 83 ARG A CA 1
ATOM 614 C C . ARG A 1 83 ? -24.215 -1.143 20.218 1.00 56.78 83 ARG A C 1
ATOM 616 O O . ARG A 1 83 ? -25.262 -1.292 20.847 1.00 56.78 83 ARG A O 1
ATOM 623 N N . ARG A 1 84 ? -23.211 -0.394 20.673 1.00 55.50 84 ARG A N 1
ATOM 624 C CA . ARG A 1 84 ? -23.243 0.430 21.883 1.00 55.50 84 ARG A CA 1
ATOM 625 C C . ARG A 1 84 ? -24.161 1.621 21.591 1.00 55.50 84 ARG A C 1
ATOM 627 O O . ARG A 1 84 ? -23.699 2.686 21.204 1.00 55.50 84 ARG A O 1
ATOM 634 N N . GLY A 1 85 ? -25.476 1.407 21.648 1.00 54.53 85 GLY A N 1
ATOM 635 C CA . GLY A 1 85 ? -26.428 2.452 21.262 1.00 54.53 85 GLY A CA 1
ATOM 636 C C . GLY A 1 85 ? -27.918 2.115 21.254 1.00 54.53 85 GLY A C 1
ATOM 637 O O . GLY A 1 85 ? -28.710 3.028 21.060 1.00 54.53 85 GLY A O 1
ATOM 638 N N . GLN A 1 86 ? -28.350 0.873 21.496 1.00 52.25 86 GLN A N 1
ATOM 639 C CA . GLN A 1 86 ? -29.774 0.604 21.754 1.00 52.25 86 GLN A CA 1
ATOM 640 C C . GLN A 1 86 ? -30.045 0.599 23.259 1.00 52.25 86 GLN A C 1
ATOM 642 O O . GLN A 1 86 ? -30.233 -0.442 23.881 1.00 52.25 86 GLN A O 1
ATOM 647 N N . ALA A 1 87 ? -30.054 1.795 23.850 1.00 54.59 87 ALA A N 1
ATOM 648 C CA . ALA A 1 87 ? -30.764 2.013 25.101 1.00 54.59 87 ALA A CA 1
ATOM 649 C C . ALA A 1 87 ? -32.266 1.934 24.789 1.00 54.59 87 ALA A C 1
ATOM 651 O O . ALA A 1 87 ? -32.823 2.814 24.134 1.00 54.59 87 ALA A O 1
ATOM 652 N N . ALA A 1 88 ? -32.903 0.839 25.204 1.00 58.50 88 ALA A N 1
ATOM 653 C CA . ALA A 1 88 ? -34.351 0.706 25.162 1.00 58.50 88 ALA A CA 1
ATOM 654 C C . ALA A 1 88 ? -34.991 1.842 25.986 1.00 58.50 88 ALA A C 1
ATOM 656 O O . ALA A 1 88 ? -34.526 2.102 27.100 1.00 58.50 88 ALA A O 1
ATOM 657 N N . PRO A 1 89 ? -36.039 2.528 25.492 1.00 59.88 89 PRO A N 1
ATOM 658 C CA . PRO A 1 89 ? -36.729 3.522 26.298 1.00 59.88 89 PRO A CA 1
ATOM 659 C C . PRO A 1 89 ? -37.366 2.829 27.507 1.00 59.88 89 PRO A C 1
ATOM 661 O O . PRO A 1 89 ? -38.132 1.871 27.365 1.00 59.88 89 PRO A O 1
ATOM 664 N N . ALA A 1 90 ? -37.016 3.310 28.700 1.00 60.56 90 ALA A N 1
ATOM 665 C CA . ALA A 1 90 ? -37.588 2.866 29.958 1.00 60.56 90 ALA A CA 1
ATOM 666 C C . ALA A 1 90 ? -39.116 3.013 29.902 1.00 60.56 90 ALA A C 1
ATOM 668 O O . ALA A 1 90 ? -39.647 4.120 29.805 1.00 60.56 90 ALA A O 1
ATOM 669 N N . ARG A 1 91 ? -39.830 1.883 29.939 1.00 64.56 91 ARG A N 1
ATOM 670 C CA . ARG A 1 91 ? -41.283 1.872 30.127 1.00 64.56 91 ARG A CA 1
ATOM 671 C C . ARG A 1 91 ? -41.551 2.343 31.556 1.00 64.56 91 ARG A C 1
ATOM 673 O O . ARG A 1 91 ? -41.224 1.635 32.504 1.00 64.56 91 ARG A O 1
ATOM 680 N N . ILE A 1 92 ? -42.101 3.545 31.697 1.00 60.19 92 ILE A N 1
ATOM 681 C CA . ILE A 1 92 ? -42.618 4.064 32.968 1.00 60.19 92 ILE A CA 1
ATOM 682 C C . ILE A 1 92 ? -43.871 3.240 33.322 1.00 60.19 92 ILE A C 1
ATOM 684 O O . ILE A 1 92 ? -44.758 3.138 32.470 1.00 60.19 92 ILE A O 1
ATOM 688 N N . PRO A 1 93 ? -43.962 2.627 34.515 1.00 66.62 93 PRO A N 1
ATOM 689 C CA . PRO A 1 93 ? -45.193 1.986 34.959 1.00 66.62 93 PRO A CA 1
ATOM 690 C C . PRO A 1 93 ? -46.196 3.033 35.469 1.00 66.62 93 PRO A C 1
ATOM 692 O O . PRO A 1 93 ? -45.794 4.047 36.044 1.00 66.62 93 PRO A O 1
ATOM 695 N N . ALA A 1 94 ? -47.485 2.767 35.245 1.00 66.25 94 ALA A N 1
ATOM 696 C CA . ALA A 1 94 ? -48.609 3.459 35.877 1.00 66.25 94 ALA A CA 1
ATOM 697 C C . ALA A 1 94 ? -49.055 2.705 37.135 1.00 66.25 94 ALA A C 1
ATOM 699 O O . ALA A 1 94 ? -48.918 1.457 37.134 1.00 66.25 94 ALA A O 1
#

Sequence (94 aa):
MNDASHLADYGNEQTPARTVAGALAHLATHMQTGCPRAAWLAAMLLERVAADPDADGHLRNHARELVDILERDSDAPADPAPRRGQAAPARIPA

Secondary structure (DSSP, 8-state):
---SSSTTTTTT---HHHHHHHHHHHHHHHHHH--HHHHHHHHHHHHHHHH-TTS-HHHHHHHHHHHHHHHHHHHS-------TT---------

Radius of gyration: 22.07 Å; chains: 1; bounding box: 64×39×64 Å

Foldseek 3Di:
DDDPPPPVPVVPPPDLVNLQVQLVVLVVVCVVPVDLVSLVSSLVSLCVSLPDPPHDPVSNVVSVVSNVVSVVVSPPPPPPDPPPDPPDPDDDDD

pLDDT: mean 79.44, std 18.6, range [46.22, 97.31]